Protein AF-A0A9E3VCK9-F1 (afdb_monomer_lite)

Structure (mmCIF, N/CA/C/O backbone):
data_AF-A0A9E3VCK9-F1
#
_entry.id   AF-A0A9E3VCK9-F1
#
loop_
_atom_site.group_PDB
_atom_site.id
_atom_site.type_symbol
_atom_site.label_atom_id
_atom_site.label_alt_id
_atom_site.label_comp_id
_atom_site.label_asym_id
_atom_site.label_entity_id
_atom_site.label_seq_id
_atom_site.pdbx_PDB_ins_code
_atom_site.Cartn_x
_atom_site.Cartn_y
_atom_site.Cartn_z
_atom_site.occupancy
_atom_site.B_iso_or_equiv
_atom_site.auth_seq_id
_atom_site.auth_comp_id
_atom_site.auth_asym_id
_atom_site.auth_atom_id
_atom_site.pdbx_PDB_model_num
ATOM 1 N N . MET A 1 1 ? 22.221 3.252 -23.615 1.00 59.62 1 MET A N 1
ATOM 2 C CA . MET A 1 1 ? 22.165 2.315 -22.467 1.00 59.62 1 MET A CA 1
ATOM 3 C C . MET A 1 1 ? 22.266 2.987 -21.092 1.00 59.62 1 MET A C 1
ATOM 5 O O . MET A 1 1 ? 21.806 2.392 -20.132 1.00 59.62 1 MET A O 1
ATOM 9 N N . ALA A 1 2 ? 22.754 4.232 -20.974 1.00 76.31 2 ALA A N 1
ATOM 10 C CA . ALA A 1 2 ? 22.905 4.927 -19.684 1.00 76.31 2 ALA A CA 1
ATOM 11 C C . ALA A 1 2 ? 21.608 5.095 -18.860 1.00 76.31 2 ALA A C 1
ATOM 13 O O . ALA A 1 2 ? 21.642 5.032 -17.638 1.00 76.31 2 ALA A O 1
ATOM 14 N N . ARG A 1 3 ? 20.450 5.252 -19.516 1.00 90.25 3 ARG A N 1
ATOM 15 C CA . ARG A 1 3 ? 19.156 5.411 -18.830 1.00 90.25 3 ARG A CA 1
ATOM 16 C C . ARG A 1 3 ? 18.697 4.149 -18.095 1.00 90.25 3 ARG A C 1
ATOM 18 O O . ARG A 1 3 ? 18.027 4.265 -17.082 1.00 90.25 3 ARG A O 1
ATOM 25 N N . ILE A 1 4 ? 19.032 2.964 -18.606 1.00 95.12 4 ILE A N 1
ATOM 26 C CA . ILE A 1 4 ? 18.642 1.697 -17.967 1.00 95.12 4 ILE A CA 1
ATOM 27 C C . ILE A 1 4 ? 19.485 1.490 -16.707 1.00 95.12 4 ILE A C 1
ATOM 29 O O . ILE A 1 4 ? 18.922 1.264 -15.645 1.00 95.12 4 ILE A O 1
ATOM 33 N N . ALA A 1 5 ? 20.798 1.713 -16.800 1.00 93.94 5 ALA A N 1
ATOM 34 C CA . ALA A 1 5 ? 21.699 1.642 -15.651 1.00 93.94 5 ALA A CA 1
ATOM 35 C C . ALA A 1 5 ? 21.323 2.638 -14.533 1.00 93.94 5 ALA A C 1
ATOM 37 O O . ALA A 1 5 ? 21.319 2.275 -13.361 1.00 93.94 5 ALA A O 1
ATOM 38 N N . ASP A 1 6 ? 20.943 3.877 -14.876 1.00 95.62 6 ASP A N 1
ATOM 39 C CA . ASP A 1 6 ? 20.443 4.854 -13.891 1.00 95.62 6 ASP A CA 1
ATOM 40 C C . ASP A 1 6 ? 19.174 4.358 -13.177 1.00 95.62 6 ASP A C 1
ATOM 42 O O . ASP A 1 6 ? 19.055 4.444 -11.952 1.00 95.62 6 ASP A O 1
ATOM 46 N N . LEU A 1 7 ? 18.234 3.786 -13.933 1.00 97.31 7 LEU A N 1
ATOM 47 C CA . LEU A 1 7 ? 16.995 3.249 -13.375 1.00 97.31 7 LEU A CA 1
ATOM 48 C C . LEU A 1 7 ? 17.249 2.050 -12.458 1.00 97.31 7 LEU A C 1
ATOM 50 O O . LEU A 1 7 ? 16.621 1.964 -11.405 1.00 97.31 7 LEU A O 1
ATOM 54 N N . GLU A 1 8 ? 18.178 1.165 -12.813 1.00 97.56 8 GLU A N 1
ATOM 55 C CA . GLU A 1 8 ? 18.570 0.019 -11.985 1.00 97.56 8 GLU A CA 1
ATOM 56 C C . GLU A 1 8 ? 19.159 0.470 -10.645 1.00 97.56 8 GLU A C 1
ATOM 58 O O . GLU A 1 8 ? 18.745 -0.020 -9.593 1.00 97.56 8 GLU A O 1
ATOM 63 N N . VAL A 1 9 ? 20.048 1.470 -10.658 1.00 97.62 9 VAL A N 1
ATOM 64 C CA . VAL A 1 9 ? 20.620 2.050 -9.431 1.00 97.62 9 VAL A CA 1
ATOM 65 C C . VAL A 1 9 ? 19.524 2.661 -8.559 1.00 97.62 9 VAL A C 1
ATOM 67 O O . VAL A 1 9 ? 19.457 2.412 -7.352 1.00 97.62 9 VAL A O 1
ATOM 70 N N . ARG A 1 10 ? 18.617 3.438 -9.159 1.00 96.88 10 ARG A N 1
ATOM 71 C CA . ARG A 1 10 ? 17.495 4.046 -8.429 1.00 96.88 10 ARG A CA 1
ATOM 72 C C . ARG A 1 10 ? 16.559 2.995 -7.836 1.00 96.88 10 ARG A C 1
ATOM 74 O O . ARG A 1 10 ? 16.079 3.180 -6.718 1.00 96.88 10 ARG A O 1
ATOM 81 N N . LEU A 1 11 ? 16.322 1.899 -8.551 1.00 98.06 11 LEU A N 1
ATOM 82 C CA . LEU A 1 11 ? 15.490 0.794 -8.089 1.00 98.06 11 LEU A CA 1
ATOM 83 C C . LEU A 1 11 ? 16.133 0.083 -6.893 1.00 98.06 11 LEU A C 1
ATOM 85 O O . LEU A 1 11 ? 15.473 -0.086 -5.870 1.00 98.06 11 LEU A O 1
ATOM 89 N N . GLN A 1 12 ? 17.433 -0.211 -6.952 1.00 97.75 12 GLN A N 1
ATOM 90 C CA . GLN A 1 12 ? 18.173 -0.795 -5.827 1.00 97.75 12 GLN A CA 1
ATOM 91 C C . GLN A 1 12 ? 18.126 0.087 -4.569 1.00 97.75 12 GLN A C 1
ATOM 93 O O . GLN A 1 12 ? 17.937 -0.411 -3.456 1.00 97.75 12 GLN A O 1
ATOM 98 N N . LEU A 1 13 ? 18.252 1.410 -4.729 1.00 97.81 13 LEU A N 1
ATOM 99 C CA . LEU A 1 13 ? 18.153 2.357 -3.613 1.00 97.81 13 LEU A CA 1
ATOM 100 C C . LEU A 1 13 ? 16.758 2.356 -2.974 1.00 97.81 13 LEU A C 1
ATOM 102 O O . LEU A 1 13 ? 16.640 2.375 -1.743 1.00 97.81 13 LEU A O 1
ATOM 106 N N . LEU A 1 14 ? 15.706 2.315 -3.796 1.00 97.62 14 LEU A N 1
ATOM 107 C CA . LEU A 1 14 ? 14.323 2.246 -3.326 1.00 97.62 14 LEU A CA 1
ATOM 108 C C . LEU A 1 14 ? 14.038 0.925 -2.609 1.00 97.62 14 LEU A C 1
ATOM 110 O O . LEU A 1 14 ? 13.483 0.942 -1.513 1.00 97.62 14 LEU A O 1
ATOM 114 N N . GLU A 1 15 ? 14.475 -0.205 -3.163 1.00 97.44 15 GLU A N 1
ATOM 115 C CA . GLU A 1 15 ? 14.325 -1.512 -2.519 1.00 97.44 15 GLU A CA 1
ATOM 116 C C . GLU A 1 15 ? 15.014 -1.557 -1.154 1.00 97.44 15 GLU A C 1
ATOM 118 O O . GLU A 1 15 ? 14.433 -2.029 -0.175 1.00 97.44 15 GLU A O 1
ATOM 123 N N . ALA A 1 16 ? 16.235 -1.024 -1.057 1.00 97.00 16 ALA A N 1
ATOM 124 C CA . ALA A 1 16 ? 16.959 -0.951 0.207 1.00 97.00 16 ALA A CA 1
ATOM 125 C C . ALA A 1 16 ? 16.218 -0.091 1.243 1.00 97.00 16 ALA A C 1
ATOM 127 O O . ALA A 1 16 ? 16.176 -0.444 2.423 1.00 97.00 16 ALA A O 1
ATOM 128 N N . ARG A 1 17 ? 15.610 1.023 0.816 1.00 95.38 17 ARG A N 1
ATOM 129 C CA . ARG A 1 17 ? 14.798 1.883 1.685 1.00 95.38 17 ARG A CA 1
ATOM 130 C C . ARG A 1 17 ? 13.540 1.167 2.176 1.00 95.38 17 ARG A C 1
ATOM 132 O O . ARG A 1 17 ? 13.322 1.124 3.381 1.00 95.38 17 ARG A O 1
ATOM 139 N N . VAL A 1 18 ? 12.782 0.543 1.276 1.00 95.19 18 VAL A N 1
ATOM 140 C CA . VAL A 1 18 ? 11.566 -0.210 1.627 1.00 95.19 18 VAL A CA 1
ATOM 141 C C . VAL A 1 18 ? 11.886 -1.351 2.593 1.00 95.19 18 VAL A C 1
ATOM 143 O O . VAL A 1 18 ? 11.155 -1.570 3.555 1.00 95.19 18 VAL A O 1
ATOM 146 N N . ARG A 1 19 ? 13.006 -2.062 2.395 1.00 93.31 19 ARG A N 1
ATOM 147 C CA . ARG A 1 19 ? 13.441 -3.122 3.321 1.00 93.31 19 ARG A CA 1
ATOM 148 C C . ARG A 1 19 ? 13.731 -2.588 4.725 1.00 93.31 19 ARG A C 1
ATOM 150 O O . ARG A 1 19 ? 13.375 -3.258 5.691 1.00 93.31 19 ARG A O 1
ATOM 157 N N . ARG A 1 20 ? 14.348 -1.406 4.844 1.00 89.81 20 ARG A N 1
ATOM 158 C CA . ARG A 1 20 ? 14.595 -0.747 6.140 1.00 89.81 20 ARG A CA 1
ATOM 159 C C . ARG A 1 20 ? 13.289 -0.342 6.820 1.00 89.81 20 ARG A C 1
ATOM 161 O O . ARG A 1 20 ? 13.050 -0.773 7.941 1.00 89.81 20 ARG A O 1
ATOM 168 N N . GLU A 1 21 ? 12.410 0.358 6.108 1.00 88.38 21 GLU A N 1
ATOM 169 C CA . GLU A 1 21 ? 11.101 0.785 6.628 1.00 88.38 21 GLU A CA 1
ATOM 170 C C . GLU A 1 21 ? 10.238 -0.421 7.059 1.00 88.38 21 GLU A C 1
ATOM 172 O O . GLU A 1 21 ? 9.575 -0.394 8.098 1.00 88.38 21 GLU A O 1
ATOM 177 N N . ALA A 1 22 ? 10.286 -1.529 6.310 1.00 84.38 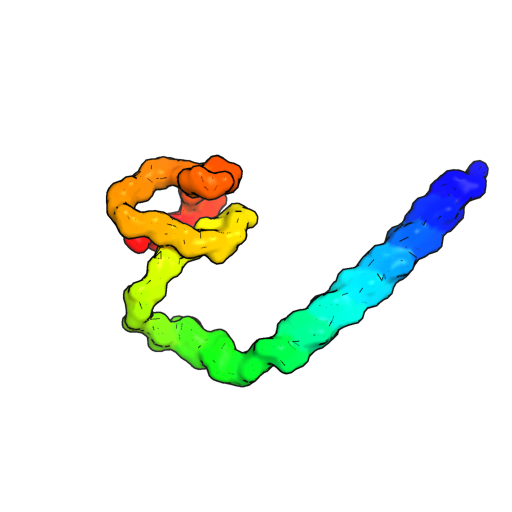22 ALA A N 1
ATOM 178 C CA . ALA A 1 22 ? 9.611 -2.775 6.672 1.00 84.38 22 ALA A CA 1
ATOM 179 C C . ALA A 1 22 ? 10.228 -3.456 7.907 1.00 84.38 22 ALA A C 1
ATOM 181 O O . ALA A 1 22 ? 9.496 -4.038 8.708 1.00 84.38 22 ALA A O 1
ATOM 182 N N . ALA A 1 23 ? 11.554 -3.409 8.073 1.00 81.44 23 ALA A N 1
ATOM 183 C CA . ALA A 1 23 ? 12.226 -3.945 9.255 1.00 81.44 23 ALA A CA 1
ATOM 184 C C . ALA A 1 23 ? 11.884 -3.127 10.512 1.00 81.44 23 ALA A C 1
ATOM 186 O O . ALA A 1 23 ? 11.538 -3.711 11.537 1.00 81.44 23 ALA A O 1
ATOM 187 N N . GLU A 1 24 ? 11.885 -1.799 10.408 1.00 79.44 24 GLU A N 1
ATOM 188 C CA . GLU A 1 24 ? 11.469 -0.877 11.475 1.00 79.44 24 GLU A CA 1
ATOM 189 C C . GLU A 1 24 ? 9.992 -1.084 11.849 1.00 79.44 24 GLU A C 1
ATOM 191 O O . GLU A 1 24 ? 9.648 -1.222 13.023 1.00 79.44 24 GLU A O 1
ATOM 196 N N . SER A 1 25 ? 9.117 -1.235 10.850 1.00 70.31 25 SER A N 1
ATOM 197 C CA . SER A 1 25 ? 7.688 -1.508 11.065 1.00 70.31 25 SER A CA 1
ATOM 198 C C . SER A 1 25 ? 7.429 -2.864 11.732 1.00 70.31 25 SER A C 1
ATOM 200 O O . SER A 1 25 ? 6.467 -3.008 12.484 1.00 70.31 25 SER A O 1
ATOM 202 N N . ARG A 1 26 ? 8.278 -3.873 11.487 1.00 64.31 26 ARG A N 1
ATOM 203 C CA . ARG A 1 26 ? 8.191 -5.190 12.148 1.00 64.31 26 ARG A CA 1
ATOM 204 C C . ARG A 1 26 ? 8.629 -5.145 13.610 1.00 64.31 26 ARG A C 1
ATOM 206 O O . ARG A 1 26 ? 8.113 -5.924 14.404 1.00 64.31 26 ARG A O 1
ATOM 213 N N . GLN A 1 27 ? 9.547 -4.251 13.970 1.00 60.31 27 GLN A N 1
ATOM 214 C CA . GLN A 1 27 ? 10.015 -4.094 15.352 1.00 60.31 27 GLN A CA 1
ATOM 215 C C . GLN A 1 27 ? 8.986 -3.380 16.247 1.00 60.31 27 GLN A C 1
ATOM 217 O O . GLN A 1 27 ? 9.003 -3.562 17.460 1.00 60.31 27 GLN A O 1
ATOM 222 N N . ALA A 1 28 ? 8.047 -2.632 15.660 1.00 58.81 28 ALA A N 1
ATOM 223 C CA . ALA A 1 28 ? 7.003 -1.901 16.380 1.00 58.81 28 ALA A CA 1
ATOM 224 C C . ALA A 1 28 ? 5.745 -2.730 16.720 1.00 58.81 28 ALA A C 1
ATOM 226 O O . ALA A 1 28 ? 4.778 -2.173 17.240 1.00 58.81 28 ALA A O 1
ATOM 227 N N . ILE A 1 29 ? 5.717 -4.038 16.431 1.00 51.75 29 ILE A N 1
ATOM 228 C CA . ILE A 1 29 ? 4.571 -4.903 16.749 1.00 51.75 29 ILE A CA 1
ATOM 229 C C . ILE A 1 29 ? 4.863 -5.672 18.049 1.00 51.75 29 ILE A C 1
ATOM 231 O O . ILE A 1 29 ? 5.502 -6.725 17.997 1.00 51.75 29 ILE A O 1
ATOM 235 N N . PRO A 1 30 ? 4.401 -5.201 19.224 1.00 51.81 30 PRO A N 1
ATOM 236 C CA . PRO A 1 30 ? 4.413 -6.027 20.423 1.00 51.81 30 PRO A CA 1
ATOM 237 C C . PRO A 1 30 ? 3.561 -7.294 20.198 1.00 51.81 30 PRO A C 1
ATOM 239 O O . PRO A 1 30 ? 2.550 -7.241 19.486 1.00 51.81 30 PRO A O 1
ATOM 242 N N . PRO A 1 31 ? 3.922 -8.437 20.812 1.00 52.41 31 PRO A N 1
ATOM 243 C CA . PRO A 1 31 ? 3.225 -9.718 20.639 1.00 52.41 31 PRO A CA 1
ATOM 244 C C . PRO A 1 31 ? 1.732 -9.686 21.027 1.00 52.41 31 PRO A C 1
ATOM 246 O O . PRO A 1 31 ? 0.976 -10.575 20.637 1.00 52.41 31 PRO A O 1
ATOM 249 N N . ASP A 1 32 ? 1.258 -8.624 21.683 1.00 47.47 32 ASP A N 1
ATOM 250 C CA . ASP A 1 32 ? -0.167 -8.373 21.940 1.00 47.47 32 ASP A CA 1
ATOM 251 C C . ASP A 1 32 ? -1.016 -8.117 20.676 1.00 47.47 32 ASP A C 1
ATOM 253 O O . ASP A 1 32 ? -2.243 -8.271 20.684 1.00 47.47 32 ASP A O 1
ATOM 257 N N . ALA A 1 33 ? -0.394 -7.806 19.534 1.00 51.22 33 ALA A N 1
ATOM 258 C CA . ALA A 1 33 ? -1.106 -7.732 18.257 1.00 51.22 33 ALA A CA 1
ATOM 259 C C . ALA A 1 33 ? -1.549 -9.115 17.738 1.00 51.22 33 ALA A C 1
ATOM 261 O O . ALA A 1 33 ? -2.491 -9.202 16.946 1.00 51.22 33 ALA A O 1
ATOM 262 N N . ALA A 1 34 ? -0.932 -10.206 18.209 1.00 47.28 34 ALA A N 1
ATOM 263 C CA . ALA A 1 34 ? -1.373 -11.564 17.891 1.00 47.28 34 ALA A CA 1
ATOM 264 C C . ALA A 1 34 ? -2.609 -11.976 18.718 1.00 47.28 34 ALA A C 1
ATOM 266 O O . ALA A 1 34 ? -3.466 -12.710 18.219 1.00 47.28 34 ALA A O 1
ATOM 267 N N . HIS A 1 35 ? -2.771 -11.425 19.928 1.00 43.56 35 HIS A N 1
ATOM 268 C CA . HIS A 1 35 ? -3.976 -11.594 20.752 1.00 43.56 35 HIS A CA 1
ATOM 269 C C . HIS A 1 35 ? -5.165 -10.738 20.285 1.00 43.56 35 HIS A C 1
ATOM 271 O O . HIS A 1 35 ? -6.316 -11.041 20.608 1.00 43.56 35 HIS A O 1
ATOM 277 N N . SER A 1 36 ? -4.937 -9.737 19.430 1.00 45.19 36 SER A N 1
ATOM 278 C CA . SER A 1 36 ? -6.006 -8.886 18.884 1.00 45.19 36 SER A CA 1
ATOM 279 C C . SER A 1 36 ? -6.919 -9.573 17.859 1.00 45.19 36 SER A C 1
ATOM 281 O O . SER A 1 36 ? -7.934 -8.990 17.487 1.00 45.19 36 SER A O 1
ATOM 283 N N . ARG A 1 37 ? -6.643 -10.822 17.448 1.00 50.97 37 ARG A N 1
ATOM 284 C CA . ARG A 1 37 ? -7.621 -11.634 16.691 1.00 50.97 37 ARG A CA 1
ATOM 285 C C . ARG A 1 37 ? -8.763 -12.175 17.562 1.00 50.97 37 ARG A C 1
ATOM 287 O O . ARG A 1 37 ? -9.712 -12.717 17.015 1.00 50.97 37 ARG A O 1
ATOM 294 N N . LYS A 1 38 ? -8.671 -12.048 18.893 1.00 45.19 38 LYS A N 1
ATOM 295 C CA . LYS A 1 38 ? -9.708 -12.473 19.853 1.00 45.19 38 LYS A CA 1
ATOM 296 C C . LYS A 1 38 ? -10.348 -11.319 20.629 1.00 45.19 38 LYS A C 1
ATOM 298 O O . LYS A 1 38 ? -11.205 -11.562 21.473 1.00 45.19 38 LYS A O 1
ATOM 303 N N . ALA A 1 39 ? -9.974 -10.067 20.352 1.00 45.66 39 ALA A N 1
ATOM 304 C CA . ALA A 1 39 ? -10.637 -8.900 20.933 1.00 45.66 39 ALA A CA 1
ATOM 305 C C . ALA A 1 39 ? -11.898 -8.554 20.125 1.00 45.66 39 ALA A C 1
ATOM 307 O O . ALA A 1 39 ? -12.010 -7.503 19.492 1.00 45.66 39 ALA A O 1
ATOM 308 N N . GLU A 1 40 ? -12.837 -9.491 20.185 1.00 50.69 40 GLU A N 1
ATOM 309 C CA . GLU A 1 40 ? -14.234 -9.446 19.775 1.00 50.69 40 GLU A CA 1
ATOM 310 C C . GLU A 1 40 ? -15.002 -8.388 20.604 1.00 50.69 40 GLU A C 1
ATOM 312 O O . GLU A 1 40 ? -15.935 -8.681 21.343 1.00 50.69 40 GLU A O 1
ATOM 317 N N . ALA A 1 41 ? -14.572 -7.128 20.558 1.00 47.47 41 ALA A N 1
ATOM 318 C CA . ALA A 1 41 ? -15.199 -6.030 21.288 1.00 47.47 41 ALA A CA 1
ATOM 319 C C . ALA A 1 41 ? -15.350 -4.816 20.366 1.00 47.47 41 ALA A C 1
ATOM 321 O O . ALA A 1 41 ? -14.630 -3.827 20.473 1.00 47.47 41 ALA A O 1
ATOM 322 N N . ARG A 1 42 ? -16.294 -4.931 19.419 1.00 53.59 42 ARG A N 1
ATOM 323 C CA . ARG A 1 42 ? -16.966 -3.830 18.696 1.00 53.59 42 ARG A CA 1
ATOM 324 C C . ARG A 1 42 ? -16.043 -2.680 18.253 1.00 53.59 42 ARG A C 1
ATOM 326 O O . ARG A 1 42 ? -16.336 -1.511 18.505 1.00 53.59 42 ARG A O 1
ATOM 333 N N . LYS A 1 43 ? -14.928 -2.985 17.584 1.00 57.28 43 LYS A N 1
ATOM 334 C CA . LYS A 1 43 ? -14.098 -1.953 16.945 1.00 57.28 43 LYS A CA 1
ATOM 335 C C . LYS A 1 43 ? -14.680 -1.612 15.584 1.00 57.28 43 LYS A C 1
ATOM 337 O O . LYS A 1 43 ? -15.082 -2.49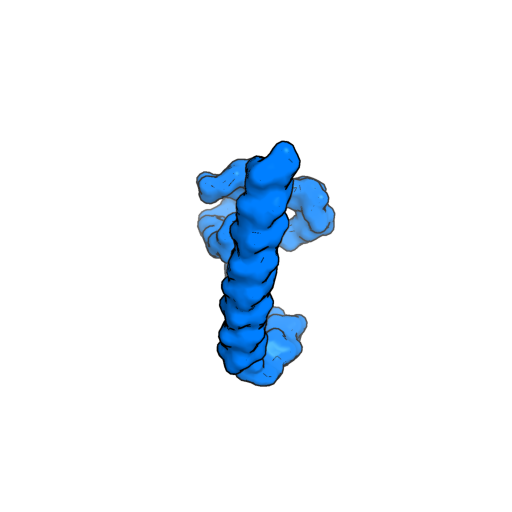8 14.834 1.00 57.28 43 LYS A O 1
ATOM 342 N N . ARG A 1 44 ? -14.768 -0.314 15.295 1.00 65.00 44 ARG A N 1
ATOM 343 C CA . ARG A 1 44 ? -15.333 0.182 14.042 1.00 65.00 44 ARG A CA 1
ATOM 344 C C . ARG A 1 44 ? -14.617 -0.484 12.862 1.00 65.00 44 ARG A C 1
ATOM 346 O O . ARG A 1 44 ? -13.385 -0.508 12.844 1.00 65.00 44 ARG A O 1
ATOM 353 N N . PRO A 1 45 ? -15.357 -1.012 11.886 1.00 74.44 45 PRO A N 1
ATOM 354 C CA . PRO A 1 45 ? -14.764 -1.560 10.675 1.00 74.44 45 PRO A CA 1
ATOM 355 C C . PRO A 1 45 ? -13.962 -0.488 9.937 1.00 74.44 45 PRO A C 1
ATOM 357 O O . PRO A 1 45 ? -14.370 0.674 9.834 1.00 74.44 45 PRO A O 1
ATOM 360 N N . ARG A 1 46 ? -12.794 -0.899 9.447 1.00 78.81 46 ARG A N 1
ATOM 361 C CA . ARG A 1 46 ? -11.876 -0.068 8.667 1.00 78.81 46 ARG A CA 1
ATOM 362 C C . ARG A 1 46 ? -12.075 -0.324 7.179 1.00 78.81 46 ARG A C 1
ATOM 364 O O . ARG A 1 46 ? -12.444 -1.428 6.784 1.00 78.81 46 ARG A O 1
ATOM 371 N N . CYS A 1 47 ? -11.814 0.690 6.361 1.00 82.62 47 CYS A N 1
ATOM 372 C CA . CYS A 1 47 ? -11.839 0.550 4.909 1.00 82.62 47 CYS A CA 1
ATOM 373 C C . CYS A 1 47 ? -10.650 -0.302 4.414 1.00 82.62 47 CYS A C 1
ATOM 375 O O . CYS A 1 47 ? -9.521 0.001 4.789 1.00 82.62 47 CYS A O 1
ATOM 377 N N . PRO A 1 48 ? -10.841 -1.295 3.529 1.00 79.62 48 PRO A N 1
ATOM 378 C CA . PRO A 1 48 ? -9.735 -2.067 2.951 1.00 79.62 48 PRO A CA 1
ATOM 379 C C . PRO A 1 48 ? -8.791 -1.244 2.062 1.00 79.62 48 PRO A C 1
ATOM 381 O O . PRO A 1 48 ? -7.613 -1.566 1.969 1.00 79.62 48 PRO A O 1
ATOM 384 N N . GLY A 1 49 ? -9.293 -0.183 1.418 1.00 82.12 49 GLY A N 1
ATOM 385 C CA . GLY A 1 49 ? -8.502 0.645 0.504 1.00 82.12 49 GLY A CA 1
ATOM 386 C C . GLY A 1 49 ? -7.630 1.689 1.206 1.00 82.12 49 GLY A C 1
ATOM 387 O O . GLY A 1 49 ? -6.465 1.847 0.865 1.00 82.12 49 GLY A O 1
ATOM 388 N N . CYS A 1 50 ? -8.185 2.410 2.187 1.00 84.06 50 CYS A N 1
ATOM 389 C CA . CYS A 1 50 ? -7.480 3.504 2.874 1.00 84.06 50 CYS A CA 1
ATOM 390 C C . CYS A 1 50 ? -7.181 3.241 4.355 1.00 84.06 50 CYS A C 1
ATOM 392 O O . CYS A 1 50 ? -6.576 4.086 5.005 1.00 84.06 50 CYS A O 1
ATOM 394 N N . LEU A 1 51 ? -7.626 2.107 4.909 1.00 81.56 51 LEU A N 1
ATOM 395 C CA . LEU A 1 51 ? -7.429 1.685 6.307 1.00 81.56 51 LEU A CA 1
ATOM 396 C C . LEU A 1 51 ? -7.995 2.636 7.379 1.00 81.56 51 LEU A C 1
ATOM 398 O O . LEU A 1 51 ? -7.868 2.358 8.573 1.00 81.56 51 LEU A O 1
ATOM 402 N N . LEU A 1 52 ? -8.679 3.708 6.972 1.00 83.19 52 LEU A N 1
ATOM 403 C CA . LEU A 1 52 ? -9.360 4.646 7.860 1.00 83.19 52 LEU A CA 1
ATOM 404 C C . LEU A 1 52 ? -10.607 4.021 8.494 1.00 83.19 52 LEU A C 1
ATOM 406 O O . LEU A 1 52 ? -11.259 3.142 7.918 1.00 83.19 52 LE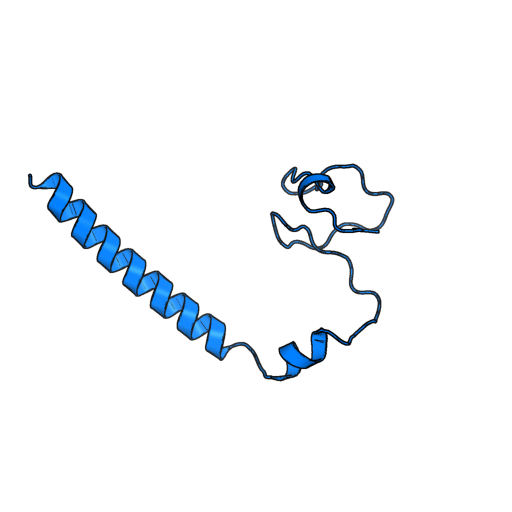U A O 1
ATOM 410 N N . GLU A 1 53 ? -10.955 4.511 9.683 1.00 83.06 53 GLU A N 1
ATOM 411 C CA . GLU A 1 53 ? -12.179 4.115 10.376 1.00 83.06 53 GLU A CA 1
ATOM 412 C C . GLU A 1 53 ? -13.419 4.642 9.648 1.00 83.06 53 GLU A C 1
ATOM 414 O O . GLU A 1 53 ? -13.489 5.805 9.236 1.00 83.06 53 GLU A O 1
ATOM 419 N N . LEU A 1 54 ? -14.423 3.776 9.498 1.00 79.19 54 LEU A N 1
ATOM 420 C CA . LEU A 1 54 ? -15.674 4.162 8.861 1.00 79.19 54 LEU A CA 1
ATOM 421 C C . LEU A 1 54 ? -16.565 4.971 9.826 1.00 79.19 54 LEU A C 1
ATOM 423 O O . LEU A 1 54 ? -16.606 4.685 11.033 1.00 79.19 54 LEU A O 1
ATOM 427 N N . PRO A 1 55 ? -17.290 5.988 9.316 1.00 75.56 55 PRO A N 1
ATOM 428 C CA . PRO A 1 55 ? -18.245 6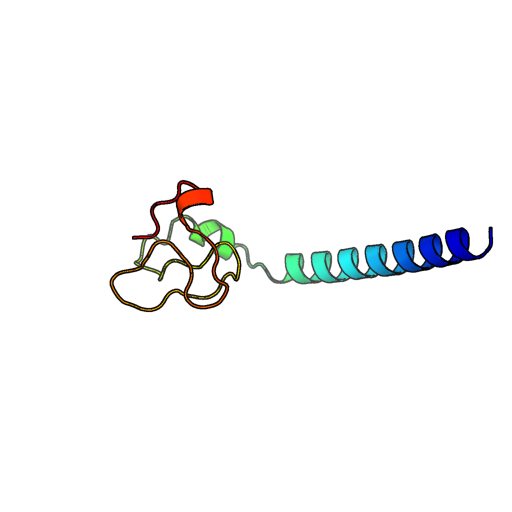.747 10.117 1.00 75.56 55 PRO A CA 1
ATOM 429 C C . PRO A 1 55 ? -19.401 5.862 10.612 1.00 75.56 55 PRO A C 1
ATOM 431 O O . PRO A 1 55 ? -19.750 4.848 10.006 1.00 75.56 55 PRO A O 1
ATOM 434 N N . LYS A 1 56 ? -20.005 6.254 11.742 1.00 66.19 56 LYS A N 1
ATOM 435 C CA . LYS A 1 56 ? -21.173 5.573 12.325 1.00 66.19 56 LYS A CA 1
ATOM 436 C C . LYS A 1 56 ? -22.406 5.807 11.440 1.00 66.19 56 LYS A C 1
ATOM 438 O O . LYS A 1 56 ? -22.735 6.958 11.181 1.00 66.19 56 LYS A O 1
ATOM 443 N N . GLY A 1 57 ? -23.117 4.748 11.041 1.00 67.44 57 GLY A N 1
ATOM 444 C CA . GLY A 1 57 ? -24.393 4.859 10.319 1.00 67.44 57 GLY A CA 1
ATOM 445 C C . GLY A 1 57 ? -24.593 3.806 9.227 1.00 67.44 57 GLY A C 1
ATOM 446 O O . GLY A 1 57 ? -23.821 2.850 9.12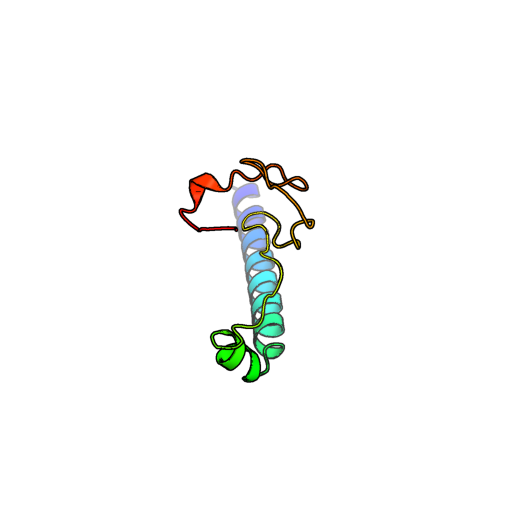4 1.00 67.44 57 GLY A O 1
ATOM 447 N N . ARG A 1 58 ? -25.646 3.991 8.414 1.00 57.88 58 ARG A N 1
ATOM 448 C CA . ARG A 1 58 ? -25.888 3.197 7.199 1.00 57.88 58 ARG A CA 1
ATOM 449 C C . ARG A 1 58 ? -24.765 3.485 6.205 1.00 57.88 58 ARG A C 1
ATOM 451 O O . ARG A 1 58 ? -24.583 4.627 5.795 1.00 57.88 58 ARG A O 1
ATOM 458 N N . ARG A 1 59 ? -24.003 2.454 5.857 1.00 67.62 59 ARG A N 1
ATOM 459 C CA . ARG A 1 59 ? -22.940 2.532 4.856 1.00 67.62 59 ARG A CA 1
ATOM 460 C C . ARG A 1 59 ? -23.531 2.208 3.489 1.00 67.62 59 ARG A C 1
ATOM 462 O O . ARG A 1 59 ? -24.341 1.291 3.396 1.00 67.62 59 ARG A O 1
ATOM 469 N N . GLY A 1 60 ? -23.178 3.009 2.485 1.00 70.00 60 GLY A N 1
ATOM 470 C CA . GLY A 1 60 ? -23.422 2.673 1.083 1.00 70.00 60 GLY A CA 1
ATOM 471 C C . GLY A 1 60 ? -22.361 1.702 0.564 1.00 70.00 60 GLY A C 1
ATOM 472 O O . GLY A 1 60 ? -21.500 1.258 1.325 1.00 70.00 60 GLY A O 1
ATOM 473 N N . ASP A 1 61 ? -22.397 1.430 -0.735 1.00 78.25 61 ASP A N 1
ATOM 474 C CA . ASP A 1 61 ? -21.550 0.408 -1.370 1.00 78.25 61 ASP A CA 1
ATOM 475 C C . ASP A 1 61 ? -20.060 0.809 -1.428 1.00 78.25 61 ASP A C 1
ATOM 477 O O . ASP A 1 61 ? -19.180 -0.048 -1.525 1.00 78.25 61 ASP A O 1
ATOM 481 N N . ALA A 1 62 ? -19.759 2.107 -1.267 1.00 82.38 62 ALA A N 1
ATOM 482 C CA . ALA A 1 62 ? -18.416 2.676 -1.364 1.00 82.38 62 ALA A CA 1
ATOM 483 C C . ALA A 1 62 ? -17.941 3.417 -0.098 1.00 82.38 62 ALA A C 1
ATOM 485 O O . ALA A 1 62 ? -18.716 3.995 0.672 1.00 82.38 62 ALA A O 1
ATOM 486 N N . CYS A 1 63 ? -16.620 3.461 0.098 1.00 84.31 63 CYS A N 1
ATOM 487 C CA . CYS A 1 63 ? -15.977 4.227 1.159 1.00 84.31 63 CYS A CA 1
ATOM 488 C C . CYS A 1 63 ? -16.106 5.737 0.924 1.00 84.31 63 CYS A C 1
ATOM 490 O O . CYS A 1 63 ? -15.655 6.254 -0.093 1.00 84.31 63 CYS A O 1
ATOM 492 N N . VAL A 1 64 ? -16.597 6.463 1.930 1.00 84.12 64 VAL A N 1
ATOM 493 C CA . VAL A 1 64 ? -16.738 7.931 1.897 1.00 84.12 64 VAL A CA 1
ATOM 494 C C . VAL A 1 64 ? -15.417 8.700 1.764 1.00 84.12 64 VAL A C 1
ATOM 496 O O . VAL A 1 64 ? -15.436 9.869 1.400 1.00 84.12 64 VAL A O 1
ATOM 499 N N . TRP A 1 65 ? -14.279 8.072 2.076 1.00 83.38 65 TRP A N 1
ATOM 500 C CA . TRP A 1 65 ? -12.969 8.732 2.073 1.00 83.38 65 TRP A CA 1
ATOM 501 C C . TRP A 1 65 ? -12.218 8.554 0.753 1.00 83.38 65 TRP A C 1
ATOM 503 O O . TRP A 1 65 ? -11.656 9.509 0.232 1.00 83.38 65 TRP A O 1
ATOM 513 N N . CYS A 1 66 ? -12.175 7.326 0.228 1.00 85.19 66 CYS A N 1
ATOM 514 C CA . CYS A 1 66 ? -11.364 6.977 -0.943 1.00 85.19 66 CYS A CA 1
ATOM 515 C C . CYS A 1 66 ? -12.160 6.371 -2.107 1.00 85.19 66 CYS A C 1
ATOM 517 O O . CYS A 1 66 ? -11.562 5.998 -3.110 1.00 85.19 66 CYS A O 1
ATOM 519 N N . GLY A 1 67 ? -13.482 6.216 -1.976 1.00 85.50 67 GLY A N 1
ATOM 520 C CA . GLY A 1 67 ? -14.334 5.637 -3.021 1.00 85.50 67 GLY A CA 1
ATOM 521 C C . GLY A 1 67 ? -14.192 4.123 -3.214 1.00 85.50 67 GLY A C 1
ATOM 522 O O . GLY A 1 67 ? -14.729 3.582 -4.173 1.00 85.50 67 GLY A O 1
ATOM 523 N N . PHE A 1 68 ? -13.478 3.420 -2.330 1.00 85.00 68 PHE A N 1
ATOM 524 C CA . PHE A 1 68 ? -13.304 1.968 -2.422 1.00 85.00 68 PHE A CA 1
ATOM 525 C C . PHE A 1 68 ? -14.645 1.221 -2.340 1.00 85.00 68 PHE A C 1
ATOM 527 O O . PHE A 1 68 ? -15.380 1.426 -1.376 1.00 85.00 68 PHE A O 1
ATOM 534 N N . GLN A 1 69 ? -14.921 0.332 -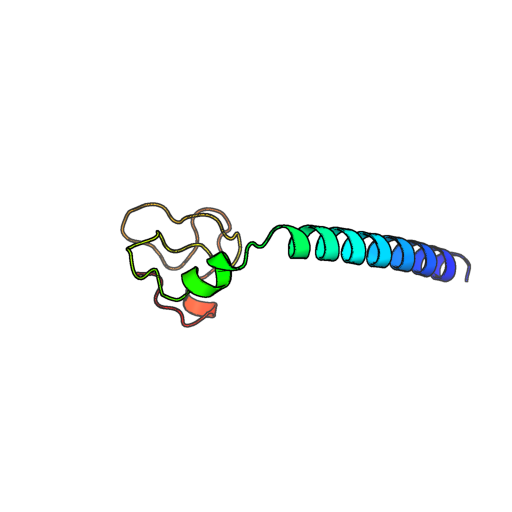3.300 1.00 85.31 69 GLN A N 1
ATOM 535 C CA . GLN A 1 69 ? -16.134 -0.494 -3.346 1.00 85.31 69 GLN A CA 1
ATOM 536 C C . GLN A 1 69 ? -16.023 -1.694 -2.399 1.00 85.31 69 GLN A C 1
ATOM 538 O O . GLN A 1 69 ? -15.135 -2.535 -2.555 1.00 85.31 69 GLN A O 1
ATOM 543 N N . PHE A 1 70 ? -16.923 -1.799 -1.422 1.00 78.19 70 PHE A N 1
ATOM 544 C CA . PHE A 1 70 ? -16.861 -2.848 -0.399 1.00 78.19 70 PHE A CA 1
ATOM 545 C C . PHE A 1 70 ? -17.249 -4.237 -0.921 1.00 78.19 70 PHE A C 1
ATOM 547 O O . PHE A 1 70 ? -16.746 -5.234 -0.400 1.00 78.19 70 PHE A O 1
ATOM 554 N N . ASP A 1 71 ? -18.050 -4.313 -1.986 1.00 78.06 71 ASP A N 1
ATOM 555 C CA . ASP A 1 71 ? -18.451 -5.581 -2.615 1.00 78.06 71 ASP A CA 1
ATOM 556 C C . ASP A 1 71 ? -17.264 -6.370 -3.185 1.00 78.06 71 ASP A C 1
ATOM 558 O O . ASP A 1 71 ? -17.306 -7.596 -3.270 1.00 78.06 71 ASP A O 1
ATOM 562 N N . ALA A 1 72 ? -16.164 -5.686 -3.516 1.00 71.94 72 ALA A N 1
ATOM 563 C CA . ALA A 1 72 ? -14.983 -6.294 -4.127 1.00 71.94 72 ALA A CA 1
ATOM 564 C C . ALA A 1 72 ? -14.244 -7.288 -3.212 1.00 71.94 72 ALA A C 1
ATOM 566 O O . ALA A 1 72 ? -13.427 -8.071 -3.690 1.00 71.94 72 ALA A O 1
ATOM 567 N N . VAL A 1 73 ? -14.491 -7.250 -1.900 1.00 69.19 73 VAL A N 1
ATOM 568 C CA . VAL A 1 73 ? -13.727 -8.032 -0.912 1.00 69.19 73 VAL A CA 1
ATOM 569 C C . VAL A 1 73 ? -14.562 -9.057 -0.143 1.00 69.19 73 VAL A C 1
ATOM 571 O O . VAL A 1 73 ? -14.035 -9.686 0.770 1.00 69.19 73 VAL A O 1
ATOM 574 N N . GLY A 1 74 ? -15.838 -9.265 -0.489 1.00 59.25 74 GLY A N 1
ATOM 575 C CA . GLY A 1 74 ? -16.678 -10.331 0.089 1.00 59.25 74 GLY A CA 1
ATOM 576 C C . GLY A 1 74 ? -16.831 -10.304 1.622 1.00 59.25 74 GLY A C 1
ATOM 577 O O . GLY A 1 74 ? -17.326 -11.260 2.214 1.00 59.25 74 GLY A O 1
ATOM 578 N N . GLY A 1 75 ? -16.386 -9.231 2.282 1.00 59.69 75 GLY A N 1
ATOM 579 C CA . GLY A 1 75 ? -16.417 -9.075 3.730 1.00 59.69 75 GLY A CA 1
ATOM 580 C C . GLY A 1 75 ? -17.701 -8.393 4.185 1.00 59.69 75 GLY A C 1
ATOM 581 O O . GLY A 1 75 ? -18.146 -7.411 3.597 1.00 59.69 75 GLY A O 1
ATOM 582 N N . THR A 1 76 ? -18.299 -8.867 5.276 1.00 57.41 76 THR A N 1
ATOM 583 C CA . THR A 1 76 ? -19.439 -8.192 5.907 1.00 57.41 76 THR A CA 1
ATOM 584 C C . THR A 1 76 ? -18.959 -7.004 6.743 1.00 57.41 76 THR A C 1
ATOM 586 O O . THR A 1 76 ? -18.698 -7.136 7.938 1.00 57.41 76 THR A O 1
ATOM 589 N N . PHE A 1 77 ? -18.862 -5.820 6.136 1.00 60.03 77 PHE A N 1
ATOM 590 C CA . PHE A 1 77 ? -18.578 -4.560 6.836 1.00 60.03 77 PHE A CA 1
ATOM 591 C C . PHE A 1 77 ? -19.875 -3.969 7.416 1.00 60.03 77 PHE A C 1
ATOM 593 O O . PHE A 1 77 ? -20.290 -2.880 7.021 1.00 60.03 77 PHE A O 1
ATOM 600 N N . ARG A 1 78 ? -20.537 -4.692 8.329 1.00 53.16 78 ARG A N 1
ATOM 601 C CA . ARG A 1 78 ? -21.733 -4.204 9.047 1.00 53.16 78 ARG A CA 1
ATOM 602 C C . ARG A 1 78 ? -21.404 -3.413 10.302 1.00 53.16 78 ARG A C 1
ATOM 604 O O . ARG A 1 78 ? -20.259 -3.506 10.796 1.00 53.16 78 ARG A O 1
#

pLDDT: mean 74.45, std 16.92, range [43.56, 98.06]

Foldseek 3Di:
DVVVVVVVVVVVVVVVVVVVVVVVVVVPDDCVVVVVVVCPDDDADADPPPRDGADPDDDDQAGPPPRHGPVVPVDPND

Sequence (78 aa):
MARIADLEVRLQLLEARVRREAAESRQAIPPDAAHSRKAEARKRPRCPGCLLELPKGRRGDACVWCGFQFDAVGGTFR

Secondary structure (DSSP, 8-state):
-HHHHHHHHHHHHHHHHHHHHHHHHHHT--THHHHTTS--S-PPPBPTTT-PBPPSS---SB-TTT--BGGGGT----

Radius of gyration: 19.22 Å; chains: 1; bounding box: 49×21×44 Å